Protein AF-A0A3C1RSR6-F1 (afdb_monomer_lite)

Structure (mmCIF, N/CA/C/O backbone):
data_AF-A0A3C1RSR6-F1
#
_entry.id   AF-A0A3C1RSR6-F1
#
loop_
_atom_site.group_PDB
_atom_site.id
_atom_site.type_symbol
_atom_site.label_atom_id
_atom_site.label_alt_id
_atom_site.label_comp_id
_atom_site.label_asym_id
_atom_site.label_entity_id
_atom_site.label_seq_id
_atom_site.pdbx_PDB_ins_code
_atom_site.Cartn_x
_atom_site.Cartn_y
_atom_site.Cartn_z
_atom_site.occupancy
_atom_site.B_iso_or_equiv
_atom_site.auth_seq_id
_atom_site.auth_comp_id
_atom_site.auth_asym_id
_atom_site.auth_atom_id
_atom_site.pdbx_PDB_model_num
ATOM 1 N N . MET A 1 1 ? 16.503 6.945 -8.926 1.00 59.44 1 MET A N 1
ATOM 2 C CA . MET A 1 1 ? 15.864 5.664 -8.552 1.00 59.44 1 MET A CA 1
ATOM 3 C C . MET A 1 1 ? 14.801 5.338 -9.591 1.00 59.44 1 MET A C 1
ATOM 5 O O . MET A 1 1 ? 14.390 6.258 -10.288 1.00 59.44 1 MET A O 1
ATOM 9 N N . SER A 1 2 ? 14.417 4.066 -9.734 1.00 75.56 2 SER A N 1
ATOM 10 C CA . SER A 1 2 ? 13.292 3.676 -10.597 1.00 75.56 2 SER A CA 1
ATOM 11 C C . SER A 1 2 ? 11.983 4.242 -10.039 1.00 75.56 2 SER A C 1
ATOM 13 O O . SER A 1 2 ? 11.813 4.309 -8.820 1.00 75.56 2 SER A O 1
ATOM 15 N N . VAL A 1 3 ? 11.072 4.634 -10.928 1.00 77.25 3 VAL A N 1
ATOM 16 C CA . VAL A 1 3 ? 9.711 5.073 -10.586 1.00 77.25 3 VAL A CA 1
ATOM 17 C C . VAL A 1 3 ? 8.975 3.988 -9.800 1.00 77.25 3 VAL A C 1
ATOM 19 O O . VAL A 1 3 ? 8.391 4.284 -8.760 1.00 77.25 3 VAL A O 1
ATOM 22 N N . CYS A 1 4 ? 9.061 2.733 -10.252 1.00 81.44 4 CYS A N 1
ATOM 23 C CA . CYS A 1 4 ? 8.353 1.620 -9.623 1.00 81.44 4 CYS A CA 1
ATOM 24 C C . CYS A 1 4 ? 8.864 1.376 -8.203 1.00 81.44 4 CYS A C 1
ATOM 26 O O . CYS A 1 4 ? 8.091 1.307 -7.253 1.00 81.44 4 CYS A O 1
ATOM 28 N N . ARG A 1 5 ? 10.187 1.383 -8.023 1.00 84.50 5 ARG A N 1
ATOM 29 C CA . ARG A 1 5 ? 10.799 1.300 -6.696 1.00 84.50 5 ARG A CA 1
ATOM 30 C C . ARG A 1 5 ? 10.364 2.433 -5.763 1.00 84.50 5 ARG A C 1
ATOM 32 O O . ARG A 1 5 ? 10.064 2.169 -4.604 1.00 84.50 5 ARG A O 1
ATOM 39 N N . ASN A 1 6 ? 10.326 3.679 -6.242 1.00 86.19 6 ASN A N 1
ATOM 40 C CA . ASN A 1 6 ? 9.854 4.812 -5.436 1.00 86.19 6 ASN A CA 1
ATOM 41 C C . ASN A 1 6 ? 8.388 4.631 -5.023 1.00 86.19 6 ASN A C 1
ATOM 43 O O . ASN A 1 6 ? 8.048 4.886 -3.874 1.00 86.19 6 ASN A O 1
ATOM 47 N N . SER A 1 7 ? 7.550 4.147 -5.938 1.00 87.19 7 SER A N 1
ATOM 48 C CA . SER A 1 7 ? 6.153 3.803 -5.673 1.00 87.19 7 SER A CA 1
ATOM 49 C C . SER A 1 7 ? 6.014 2.791 -4.530 1.00 87.19 7 SER A C 1
ATOM 51 O O . SER A 1 7 ? 5.302 3.061 -3.562 1.00 87.19 7 SER A O 1
ATOM 53 N N . VAL A 1 8 ? 6.765 1.686 -4.564 1.00 89.94 8 VAL A N 1
ATOM 54 C CA . VAL A 1 8 ? 6.735 0.689 -3.481 1.00 89.94 8 VAL A CA 1
ATOM 55 C C . VAL A 1 8 ? 7.208 1.282 -2.151 1.00 89.94 8 VAL A C 1
ATOM 57 O O . VAL A 1 8 ? 6.585 1.046 -1.120 1.00 89.94 8 VAL A O 1
ATOM 60 N N . LEU A 1 9 ? 8.275 2.086 -2.159 1.00 90.38 9 LEU A N 1
ATOM 61 C CA . LEU A 1 9 ? 8.797 2.717 -0.941 1.00 90.38 9 LEU A CA 1
ATOM 62 C C . LEU A 1 9 ? 7.806 3.703 -0.313 1.00 90.38 9 LEU A C 1
ATOM 64 O O . LEU A 1 9 ? 7.654 3.710 0.905 1.00 90.38 9 LEU A O 1
ATOM 68 N N . VAL A 1 10 ? 7.115 4.506 -1.126 1.00 91.06 10 VAL A N 1
ATOM 69 C CA . VAL A 1 10 ? 6.070 5.417 -0.635 1.00 91.06 10 VAL A CA 1
ATOM 70 C C . VAL A 1 10 ? 4.929 4.629 -0.013 1.00 91.06 10 VAL A C 1
ATOM 72 O O . VAL A 1 10 ? 4.450 4.990 1.057 1.00 91.06 10 VAL A O 1
ATOM 75 N N . PHE A 1 11 ? 4.508 3.540 -0.654 1.00 92.44 11 PHE A N 1
ATOM 76 C CA . PHE A 1 11 ? 3.464 2.688 -0.102 1.00 92.44 11 PHE A CA 1
ATOM 77 C C . PHE A 1 11 ? 3.860 2.105 1.261 1.00 92.44 11 PHE A C 1
ATOM 79 O O . PHE A 1 11 ? 3.080 2.196 2.206 1.00 92.44 11 PHE A O 1
ATOM 86 N N . ILE A 1 12 ? 5.087 1.588 1.382 1.00 92.31 12 ILE A N 1
ATOM 87 C CA . ILE A 1 12 ? 5.640 1.092 2.650 1.00 92.31 12 ILE A CA 1
ATOM 88 C C . ILE A 1 12 ? 5.613 2.182 3.726 1.00 92.31 12 ILE A C 1
ATOM 90 O O . ILE A 1 12 ? 5.110 1.943 4.821 1.00 92.31 12 ILE A O 1
ATOM 94 N N . GLU A 1 13 ? 6.087 3.391 3.408 1.00 91.50 13 GLU A N 1
ATOM 95 C CA . GLU A 1 13 ? 6.085 4.509 4.358 1.00 91.50 13 GLU A CA 1
ATOM 96 C C . GLU A 1 13 ? 4.670 4.803 4.874 1.00 91.50 13 GLU A C 1
ATOM 98 O O . GLU A 1 13 ? 4.495 5.101 6.051 1.00 91.50 13 GLU A O 1
ATOM 103 N N . LEU A 1 14 ? 3.648 4.713 4.018 1.00 90.06 14 LEU A N 1
ATOM 104 C CA . LEU A 1 14 ? 2.266 4.986 4.408 1.00 90.06 14 LEU A CA 1
ATOM 105 C C . LEU A 1 14 ? 1.667 3.910 5.302 1.00 90.06 14 LEU A C 1
ATOM 107 O O . LEU A 1 14 ? 1.018 4.253 6.286 1.00 90.06 14 LEU A O 1
ATOM 111 N N . ILE A 1 15 ? 1.875 2.634 4.980 1.00 88.62 15 ILE A N 1
ATOM 112 C CA . ILE A 1 15 ? 1.302 1.545 5.778 1.00 88.62 15 ILE A CA 1
ATOM 113 C C . ILE A 1 15 ? 2.014 1.397 7.128 1.00 88.62 15 ILE A C 1
ATOM 115 O O . ILE A 1 15 ? 1.378 1.029 8.109 1.00 88.62 15 ILE A O 1
ATOM 119 N N . GLU A 1 16 ? 3.307 1.732 7.209 1.00 88.69 16 GLU A N 1
ATOM 120 C CA . GLU A 1 16 ? 4.080 1.707 8.459 1.00 88.69 16 GLU A CA 1
ATOM 121 C C . GLU A 1 16 ? 3.743 2.868 9.408 1.00 88.69 16 GLU A C 1
ATOM 123 O O . GLU A 1 16 ? 4.072 2.816 10.599 1.00 88.69 16 GLU A O 1
ATOM 128 N N . LYS A 1 17 ? 3.077 3.924 8.924 1.00 85.62 17 LYS A N 1
ATOM 129 C CA . LYS A 1 17 ? 2.641 5.016 9.796 1.00 85.62 17 LYS A CA 1
ATOM 130 C C . LYS A 1 17 ? 1.571 4.515 10.781 1.00 85.62 17 LYS A C 1
ATOM 132 O O . LYS A 1 17 ? 0.583 3.889 10.387 1.00 85.62 17 LYS A O 1
ATOM 137 N N . PRO A 1 18 ? 1.681 4.878 12.068 1.00 75.69 18 PRO A N 1
ATOM 138 C CA . PRO A 1 18 ? 0.679 4.508 13.057 1.00 75.69 18 PRO A CA 1
ATOM 139 C C . PRO A 1 18 ? -0.689 5.103 12.696 1.00 75.69 18 PRO A C 1
ATOM 141 O O . PRO A 1 18 ? -0.779 6.258 12.279 1.00 75.69 18 PRO A O 1
ATOM 144 N N . ASN A 1 19 ? -1.754 4.320 12.891 1.00 76.50 19 ASN A N 1
ATOM 145 C CA . ASN A 1 19 ? -3.149 4.695 12.614 1.00 76.50 19 ASN A CA 1
ATOM 146 C C . ASN A 1 19 ? -3.441 5.098 11.155 1.00 76.50 19 ASN A C 1
ATOM 148 O O . ASN A 1 19 ? -4.433 5.781 10.909 1.00 76.50 19 ASN A O 1
ATOM 152 N N . SER A 1 20 ? -2.584 4.725 10.199 1.00 80.56 20 SER A N 1
ATOM 153 C CA . SER A 1 20 ? -2.785 5.070 8.780 1.00 80.56 20 SER A CA 1
ATOM 154 C C . SER A 1 20 ? -3.584 4.031 8.003 1.00 80.56 20 SER A C 1
ATOM 156 O O . SER A 1 20 ? -4.100 4.342 6.934 1.00 80.56 20 SER A O 1
ATOM 158 N N . ILE A 1 21 ? -3.720 2.824 8.554 1.00 85.94 21 ILE A N 1
ATOM 159 C CA . ILE A 1 21 ? -4.507 1.734 7.981 1.00 85.94 21 ILE A CA 1
ATOM 160 C C . ILE A 1 21 ? -5.534 1.239 9.001 1.00 85.94 21 ILE A C 1
ATOM 162 O O . ILE A 1 21 ? -5.280 1.247 10.212 1.00 85.94 21 ILE A O 1
ATOM 166 N N . SER A 1 22 ? -6.700 0.826 8.514 1.00 86.00 22 SER A N 1
ATOM 167 C CA . SER A 1 22 ? -7.737 0.199 9.331 1.00 86.00 22 SER A CA 1
ATOM 168 C C . SER A 1 22 ? -7.376 -1.255 9.681 1.00 86.00 22 SER A C 1
ATOM 170 O O . SER A 1 22 ? -6.428 -1.826 9.138 1.00 86.00 22 SER A O 1
ATOM 172 N N . LEU A 1 23 ? -8.129 -1.883 10.594 1.00 85.12 23 LEU A N 1
ATOM 173 C CA . LEU A 1 23 ? -7.960 -3.317 10.869 1.00 85.12 23 LEU A CA 1
ATOM 174 C C . LEU A 1 23 ? -8.253 -4.170 9.621 1.00 85.12 23 LEU A C 1
ATOM 176 O O . LEU A 1 23 ? -7.568 -5.162 9.394 1.00 85.12 23 LEU A O 1
ATOM 180 N N . GLU A 1 24 ? -9.252 -3.782 8.826 1.00 86.31 24 GLU A N 1
ATOM 181 C CA . GLU A 1 24 ? -9.625 -4.475 7.586 1.00 86.31 24 GLU A CA 1
ATOM 182 C C . GLU A 1 24 ? -8.494 -4.372 6.555 1.00 86.31 24 GLU A C 1
ATOM 184 O O . GLU A 1 24 ? -8.027 -5.389 6.045 1.00 86.31 24 GLU A O 1
ATOM 189 N N . ASP A 1 25 ? -7.947 -3.168 6.378 1.00 87.88 25 ASP A N 1
ATOM 190 C CA . ASP A 1 25 ? -6.795 -2.906 5.512 1.00 87.88 25 ASP A CA 1
ATOM 191 C C . ASP A 1 25 ? -5.576 -3.736 5.948 1.00 87.88 25 ASP A C 1
ATOM 193 O O . ASP A 1 25 ? -4.877 -4.320 5.121 1.00 87.88 25 ASP A O 1
ATOM 197 N N . TRP A 1 26 ? -5.316 -3.817 7.260 1.00 88.00 26 TRP A N 1
ATOM 198 C CA . TRP A 1 26 ? -4.227 -4.628 7.805 1.00 88.00 26 TRP A CA 1
ATOM 199 C C . TRP A 1 26 ? -4.421 -6.113 7.485 1.00 88.00 26 TRP A C 1
ATOM 201 O O . TRP A 1 26 ? -3.476 -6.759 7.031 1.00 88.00 26 TRP A O 1
ATOM 211 N N . GLN A 1 27 ? -5.629 -6.657 7.666 1.00 88.44 27 GLN A N 1
ATOM 212 C CA . GLN A 1 27 ? -5.931 -8.055 7.339 1.00 88.44 27 GLN A CA 1
ATOM 213 C C . GLN A 1 27 ? -5.749 -8.342 5.845 1.00 88.44 27 GLN A C 1
ATOM 215 O O . GLN A 1 27 ? -5.154 -9.364 5.492 1.00 88.44 27 GLN A O 1
ATOM 220 N N . ASP A 1 28 ? -6.195 -7.430 4.982 1.00 89.00 28 ASP A N 1
ATOM 221 C CA . ASP A 1 28 ? -5.995 -7.518 3.536 1.00 89.00 28 ASP A CA 1
ATOM 222 C C . ASP A 1 28 ? -4.508 -7.535 3.169 1.00 89.00 28 ASP A C 1
ATOM 224 O O . ASP A 1 28 ? -4.074 -8.371 2.372 1.00 89.00 28 ASP A O 1
ATOM 228 N N . LEU A 1 29 ? -3.700 -6.669 3.788 1.00 90.31 29 LEU A N 1
ATOM 229 C CA . LEU A 1 29 ? -2.252 -6.640 3.577 1.00 90.31 29 LEU A CA 1
ATOM 230 C C . LEU A 1 29 ? -1.580 -7.926 4.073 1.00 90.31 29 LEU A C 1
ATOM 232 O O . LEU A 1 29 ? -0.709 -8.451 3.383 1.00 90.31 29 LEU A O 1
ATOM 236 N N . GLN A 1 30 ? -2.011 -8.510 5.197 1.00 89.38 30 GLN A N 1
ATOM 237 C CA . GLN A 1 30 ? -1.475 -9.799 5.661 1.00 89.38 30 GLN A CA 1
ATOM 238 C C . GLN A 1 30 ? -1.686 -10.926 4.631 1.00 89.38 30 GLN A C 1
ATOM 240 O O . GLN A 1 30 ? -0.825 -11.796 4.483 1.00 89.38 30 GLN A O 1
ATOM 245 N N . GLN A 1 31 ? -2.776 -10.900 3.851 1.00 89.00 31 GLN A N 1
ATOM 246 C CA . GLN A 1 31 ? -3.003 -11.878 2.774 1.00 89.00 31 GLN A CA 1
ATOM 247 C C . GLN A 1 31 ? -1.993 -11.748 1.623 1.00 89.00 31 GLN A C 1
ATOM 249 O O . GLN A 1 31 ? -1.811 -12.686 0.838 1.00 89.00 31 GLN A O 1
ATOM 254 N N . TRP A 1 32 ? -1.317 -10.603 1.500 1.00 87.06 32 TRP A N 1
ATOM 255 C CA . TRP A 1 32 ? -0.368 -10.364 0.418 1.00 87.06 32 TRP A CA 1
ATOM 256 C C . TRP A 1 32 ? 0.939 -11.094 0.610 1.00 87.06 32 TRP A C 1
ATOM 258 O O . TRP A 1 32 ? 1.543 -11.443 -0.394 1.00 87.06 32 TRP A O 1
ATOM 268 N N . VAL A 1 33 ? 1.353 -11.359 1.851 1.00 84.06 33 VAL A N 1
ATOM 269 C CA . VAL A 1 33 ? 2.666 -11.934 2.193 1.00 84.06 33 VAL A CA 1
ATOM 270 C C . VAL A 1 33 ? 2.997 -13.180 1.363 1.00 84.06 33 VAL A C 1
ATOM 272 O O . VAL A 1 33 ? 4.142 -13.377 0.972 1.00 84.06 33 VAL A O 1
ATOM 275 N N . ASN A 1 34 ? 1.987 -13.988 1.027 1.00 81.69 34 ASN A N 1
ATOM 276 C CA . ASN A 1 34 ? 2.159 -15.216 0.247 1.00 81.69 34 ASN A CA 1
ATOM 277 C C . ASN A 1 34 ? 2.058 -15.023 -1.280 1.00 81.69 34 ASN A C 1
ATOM 279 O O . ASN A 1 34 ? 2.325 -15.958 -2.026 1.00 81.69 34 ASN A O 1
ATOM 283 N N . ASN A 1 35 ? 1.634 -13.846 -1.748 1.00 84.56 35 ASN A N 1
ATOM 284 C CA . ASN A 1 35 ? 1.256 -13.557 -3.136 1.00 84.56 35 ASN A CA 1
ATOM 285 C C . ASN A 1 35 ? 1.760 -12.176 -3.615 1.00 84.56 35 ASN A C 1
ATOM 287 O O . ASN A 1 35 ? 1.051 -11.481 -4.362 1.00 84.56 35 ASN A O 1
ATOM 291 N N . ILE A 1 36 ? 2.944 -11.746 -3.162 1.00 85.94 36 ILE A N 1
ATOM 292 C CA . ILE A 1 36 ? 3.608 -10.548 -3.696 1.00 85.94 36 ILE A CA 1
ATOM 293 C C . ILE A 1 36 ? 4.390 -10.943 -4.958 1.00 85.94 36 ILE A C 1
ATOM 295 O O . ILE A 1 36 ? 5.164 -11.900 -4.911 1.00 85.94 36 ILE A O 1
ATOM 299 N N . PRO A 1 37 ? 4.204 -10.234 -6.085 1.00 84.81 37 PRO A N 1
ATOM 300 C CA . PRO A 1 37 ? 5.002 -10.447 -7.285 1.00 84.81 37 PRO A CA 1
ATOM 301 C C . PRO A 1 37 ? 6.491 -10.174 -7.045 1.00 84.81 37 PRO A C 1
ATOM 303 O O . PRO A 1 37 ? 6.877 -9.452 -6.123 1.00 84.81 37 PRO A O 1
ATOM 306 N N . SER A 1 38 ? 7.344 -10.723 -7.903 1.00 80.81 38 SER A N 1
ATOM 307 C CA . SER A 1 38 ? 8.778 -10.420 -7.872 1.00 80.81 38 SER A CA 1
ATOM 308 C C . SER A 1 38 ? 9.126 -9.155 -8.657 1.00 80.81 38 SER A C 1
ATOM 310 O O . SER A 1 38 ? 10.076 -8.457 -8.306 1.00 80.81 38 SER A O 1
ATOM 312 N N . ASP A 1 39 ? 8.381 -8.854 -9.721 1.00 82.75 39 ASP A N 1
ATOM 313 C CA . ASP A 1 39 ? 8.648 -7.705 -10.585 1.00 82.75 39 ASP A CA 1
ATOM 314 C C . ASP A 1 39 ? 8.150 -6.398 -9.950 1.00 82.75 39 ASP A C 1
ATOM 316 O O . ASP A 1 39 ? 7.067 -6.356 -9.369 1.00 82.75 39 ASP A O 1
ATOM 320 N N . GLU A 1 40 ? 8.942 -5.326 -10.037 1.00 82.69 40 GLU A N 1
ATOM 321 C CA . GLU A 1 40 ? 8.565 -4.036 -9.453 1.00 82.69 40 GLU A CA 1
ATOM 322 C C . GLU A 1 40 ? 7.328 -3.440 -10.133 1.00 82.69 40 GLU A C 1
ATOM 324 O O . GLU A 1 40 ? 6.534 -2.808 -9.445 1.00 82.69 40 GLU A O 1
ATOM 329 N N . GLU A 1 41 ? 7.140 -3.640 -11.440 1.00 83.69 41 GLU A N 1
ATOM 330 C CA . GLU A 1 41 ? 5.949 -3.165 -12.157 1.00 83.69 41 GLU A CA 1
ATOM 331 C C . GLU A 1 41 ? 4.696 -3.895 -11.661 1.00 83.69 41 GLU A C 1
ATOM 333 O O . GLU A 1 41 ? 3.725 -3.251 -11.269 1.00 83.69 41 GLU A O 1
ATOM 338 N N . ASP A 1 42 ? 4.765 -5.223 -11.534 1.00 85.06 42 ASP A N 1
ATOM 339 C CA . ASP A 1 42 ? 3.653 -6.040 -11.033 1.00 85.06 42 ASP A CA 1
ATOM 340 C C . ASP A 1 42 ? 3.292 -5.710 -9.575 1.00 85.06 42 ASP A C 1
ATOM 342 O O . ASP A 1 42 ? 2.120 -5.735 -9.183 1.00 85.06 42 ASP A O 1
ATOM 346 N N . ILE A 1 43 ? 4.293 -5.404 -8.740 1.00 87.69 43 ILE A N 1
ATOM 347 C CA . ILE A 1 43 ? 4.059 -4.950 -7.362 1.00 87.69 43 ILE A CA 1
ATOM 348 C C . ILE A 1 43 ? 3.317 -3.612 -7.374 1.00 87.69 43 ILE A C 1
ATOM 350 O O . ILE A 1 43 ? 2.363 -3.446 -6.612 1.00 87.69 43 ILE A O 1
ATOM 354 N N . VAL A 1 44 ? 3.732 -2.666 -8.222 1.00 87.56 44 VAL A N 1
ATOM 355 C CA . VAL A 1 44 ? 3.055 -1.370 -8.344 1.00 87.56 44 VAL A CA 1
ATOM 356 C C . VAL A 1 44 ? 1.618 -1.553 -8.812 1.00 87.56 44 VAL A C 1
ATOM 358 O O . VAL A 1 44 ? 0.718 -1.014 -8.174 1.00 87.56 44 VAL A O 1
ATOM 361 N N . ASP A 1 45 ? 1.371 -2.381 -9.823 1.00 86.50 45 ASP A N 1
ATOM 362 C CA . ASP A 1 45 ? 0.015 -2.664 -10.298 1.00 86.50 45 ASP A CA 1
ATOM 363 C C . ASP A 1 45 ? -0.873 -3.249 -9.191 1.00 86.50 45 ASP A C 1
ATOM 365 O O . ASP A 1 45 ? -2.035 -2.854 -9.036 1.00 86.50 45 ASP A O 1
ATOM 369 N N . LYS A 1 46 ? -0.325 -4.148 -8.363 1.00 88.75 46 LYS A N 1
ATOM 370 C CA 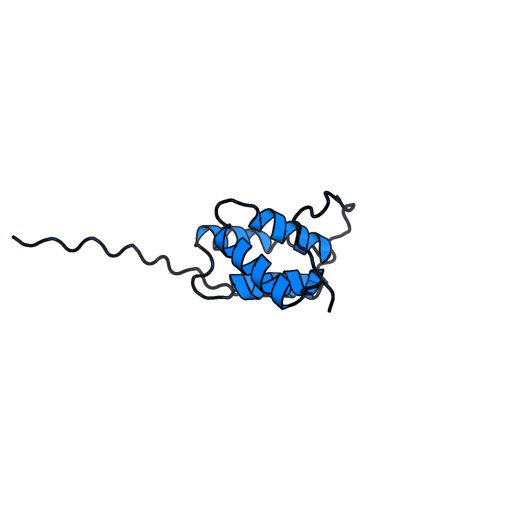. LYS A 1 46 ? -1.030 -4.700 -7.197 1.00 88.75 46 LYS A CA 1
ATOM 371 C C . LYS A 1 46 ? -1.346 -3.622 -6.153 1.00 88.75 46 LYS A C 1
ATOM 373 O O . LYS A 1 46 ? -2.468 -3.590 -5.646 1.00 88.75 46 LYS A O 1
ATOM 378 N N . ILE A 1 47 ? -0.391 -2.736 -5.852 1.00 90.88 47 ILE A N 1
ATOM 379 C CA . ILE A 1 47 ? -0.582 -1.592 -4.944 1.00 90.88 47 ILE A CA 1
ATOM 380 C C . ILE A 1 47 ? -1.688 -0.680 -5.470 1.00 90.88 47 ILE A C 1
ATOM 382 O O . ILE A 1 47 ? -2.615 -0.336 -4.740 1.00 90.88 47 ILE A O 1
ATOM 386 N N . GLU A 1 48 ? -1.649 -0.321 -6.746 1.00 88.44 48 GLU A N 1
ATOM 387 C CA . GLU A 1 48 ? -2.644 0.571 -7.327 1.00 88.44 48 GLU A CA 1
ATOM 388 C C . GLU A 1 48 ? -4.035 -0.045 -7.396 1.00 88.44 48 GLU A C 1
ATOM 390 O O . GLU A 1 48 ? -5.027 0.647 -7.158 1.00 88.44 48 GLU A O 1
ATOM 395 N N . ALA A 1 49 ? -4.129 -1.338 -7.709 1.00 89.00 49 ALA A N 1
ATOM 396 C CA . ALA A 1 49 ? -5.391 -2.067 -7.675 1.00 89.00 49 ALA A CA 1
ATOM 397 C C . ALA A 1 49 ? -6.018 -2.029 -6.275 1.00 89.00 49 ALA A C 1
ATOM 399 O O . ALA A 1 49 ? -7.225 -1.833 -6.148 1.00 89.00 49 ALA A O 1
ATOM 400 N N . TRP A 1 50 ? -5.200 -2.145 -5.230 1.00 90.44 50 TRP A N 1
ATOM 401 C CA . TRP A 1 50 ? -5.648 -2.042 -3.846 1.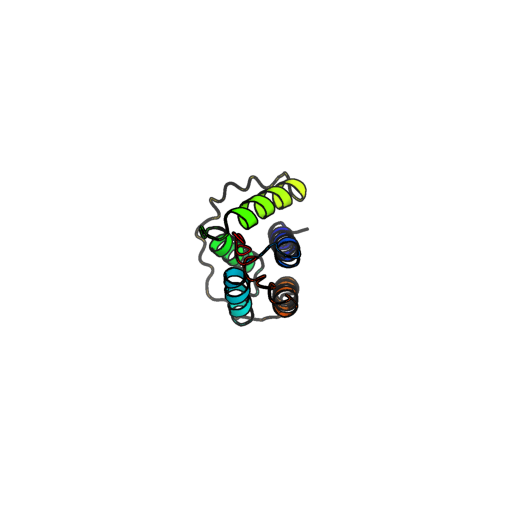00 90.44 50 TRP A CA 1
ATOM 402 C C . TRP A 1 50 ? -6.062 -0.623 -3.469 1.00 90.44 50 TRP A C 1
ATOM 404 O O . TRP A 1 50 ? -7.141 -0.426 -2.920 1.00 90.44 50 TRP A O 1
ATOM 414 N N . LEU A 1 51 ? -5.271 0.385 -3.837 1.00 89.19 51 LEU A N 1
ATOM 415 C CA . LEU A 1 51 ? -5.582 1.794 -3.579 1.00 89.19 51 LEU A CA 1
ATOM 416 C C . LEU A 1 51 ? -6.832 2.286 -4.327 1.00 89.19 51 LEU A C 1
ATOM 418 O O . LEU A 1 51 ? -7.426 3.290 -3.938 1.00 89.19 51 LEU A O 1
ATOM 422 N N . LYS A 1 52 ? -7.243 1.609 -5.407 1.00 87.25 52 LYS A N 1
ATOM 423 C CA . LYS A 1 52 ? -8.485 1.906 -6.143 1.00 87.25 52 LYS A CA 1
ATOM 424 C C . LYS A 1 52 ? -9.754 1.529 -5.371 1.00 87.25 52 LYS A C 1
ATOM 426 O O . LYS A 1 52 ? -10.824 2.000 -5.756 1.00 87.25 52 LYS A O 1
ATOM 431 N N . LEU A 1 53 ? -9.659 0.711 -4.322 1.00 86.25 53 LEU A N 1
ATOM 432 C CA . LEU A 1 53 ? -10.803 0.372 -3.477 1.00 86.25 53 LEU A CA 1
ATOM 433 C C . LEU A 1 53 ? -11.313 1.615 -2.736 1.00 86.25 53 LEU A C 1
ATOM 435 O O . LEU A 1 53 ? -10.540 2.468 -2.302 1.00 86.25 53 LEU A O 1
ATOM 439 N N . GLU A 1 54 ? -12.636 1.722 -2.597 1.00 82.50 54 GLU A N 1
ATOM 440 C CA . GLU A 1 54 ? -13.276 2.896 -1.990 1.00 82.50 54 GLU A CA 1
ATOM 441 C C . GLU A 1 54 ? -12.880 3.077 -0.515 1.00 82.50 54 GLU A C 1
ATOM 443 O O . GLU A 1 54 ? -12.693 4.207 -0.064 1.00 82.50 54 GLU A O 1
ATOM 448 N N . SER A 1 55 ? -12.651 1.973 0.202 1.00 82.56 55 SER A N 1
ATOM 449 C CA . SER A 1 55 ? -12.140 1.958 1.578 1.00 82.56 55 SER A CA 1
ATOM 450 C C . SER A 1 55 ? -10.761 2.612 1.719 1.00 82.56 55 SER A C 1
ATOM 452 O O . SER A 1 55 ? -10.460 3.185 2.761 1.00 82.56 55 SER A O 1
ATOM 454 N N . HIS A 1 56 ? -9.937 2.605 0.666 1.00 86.81 56 HIS A N 1
ATOM 455 C CA . HIS A 1 56 ? -8.542 3.058 0.716 1.00 86.81 56 HIS A CA 1
ATOM 456 C C . HIS A 1 56 ? -8.340 4.469 0.146 1.00 86.81 56 HIS A C 1
ATOM 458 O O . HIS A 1 56 ? -7.207 4.882 -0.110 1.00 86.81 56 HIS A O 1
ATOM 464 N N . GLN A 1 57 ? -9.417 5.243 -0.051 1.00 85.50 57 GLN A N 1
ATOM 465 C CA . GLN A 1 57 ? -9.344 6.579 -0.657 1.00 85.50 57 GLN A CA 1
ATOM 466 C C . GLN A 1 57 ? -8.370 7.525 0.055 1.00 85.50 57 GLN A C 1
ATOM 468 O O . GLN A 1 57 ? -7.642 8.255 -0.619 1.00 85.50 57 GLN A O 1
ATOM 473 N N . GLN A 1 58 ? -8.333 7.510 1.390 1.00 86.00 58 GLN A N 1
ATOM 474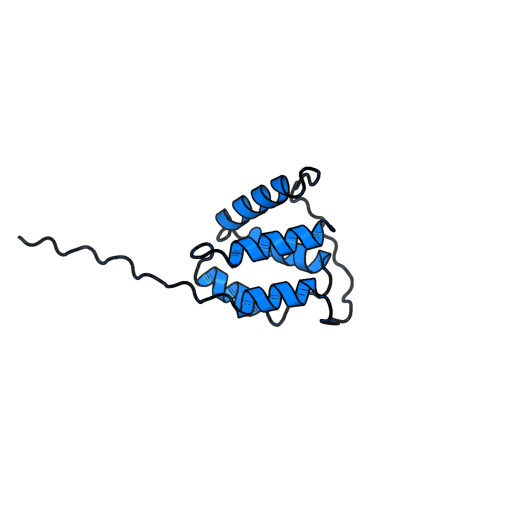 C CA . GLN A 1 58 ? -7.422 8.365 2.155 1.00 86.00 58 GLN A CA 1
ATOM 475 C C . GLN A 1 58 ? -5.956 7.990 1.895 1.00 86.00 58 GLN A C 1
ATOM 477 O O . GLN A 1 58 ? -5.147 8.852 1.552 1.00 86.00 58 GLN A O 1
ATOM 482 N N . ILE A 1 59 ? -5.633 6.695 1.966 1.00 89.06 59 ILE A N 1
ATOM 483 C CA . ILE A 1 59 ? -4.281 6.182 1.709 1.00 89.06 59 ILE A CA 1
ATOM 484 C C . ILE A 1 59 ? -3.870 6.493 0.268 1.00 89.06 59 ILE A C 1
ATOM 486 O O . ILE A 1 59 ? -2.751 6.937 0.021 1.00 89.06 59 ILE A O 1
ATOM 490 N N . ARG A 1 60 ? -4.793 6.344 -0.691 1.00 89.44 60 ARG A N 1
ATOM 491 C CA . ARG A 1 60 ? -4.566 6.684 -2.100 1.00 89.44 60 ARG A CA 1
ATOM 492 C C . ARG A 1 60 ? -4.211 8.156 -2.290 1.00 89.44 60 ARG A C 1
ATOM 494 O O . ARG A 1 60 ? -3.321 8.458 -3.080 1.00 89.44 60 ARG A O 1
ATOM 501 N N . GLN A 1 61 ? -4.895 9.069 -1.603 1.00 88.06 61 GLN A N 1
ATOM 502 C CA . GLN A 1 61 ? -4.600 10.500 -1.700 1.00 88.06 61 GLN A CA 1
ATOM 503 C C . GLN A 1 61 ? -3.200 10.820 -1.172 1.00 88.06 61 GLN A C 1
ATOM 505 O O . GLN A 1 61 ? -2.429 11.477 -1.872 1.00 88.06 61 GLN A O 1
ATOM 510 N N . GLU A 1 62 ? -2.846 10.307 0.010 1.00 89.81 62 GLU A N 1
ATOM 511 C CA . GLU A 1 62 ? -1.504 10.492 0.578 1.00 89.81 62 GLU A CA 1
ATOM 512 C C . GLU A 1 62 ? -0.415 9.879 -0.310 1.00 89.81 62 GLU A C 1
ATOM 514 O O . GLU A 1 62 ? 0.642 10.478 -0.506 1.00 89.81 62 GLU A O 1
ATOM 519 N N . TYR A 1 63 ? -0.688 8.712 -0.892 1.00 89.94 63 TYR A N 1
ATOM 520 C CA . TYR A 1 63 ? 0.203 8.023 -1.819 1.00 89.94 63 TYR A CA 1
ATOM 521 C C . TYR A 1 63 ? 0.474 8.840 -3.080 1.00 89.94 63 TYR A C 1
ATOM 523 O O . TYR A 1 63 ? 1.634 9.067 -3.426 1.00 89.94 63 TYR A O 1
ATOM 531 N N . CYS A 1 64 ? -0.576 9.345 -3.735 1.00 87.00 64 CYS A N 1
ATOM 532 C CA . CYS A 1 64 ? -0.424 10.205 -4.906 1.00 87.00 64 CYS A CA 1
ATOM 533 C C . CYS A 1 64 ? 0.346 11.487 -4.566 1.00 87.00 64 CYS A C 1
ATOM 535 O O . CYS A 1 64 ? 1.244 11.866 -5.316 1.00 87.00 64 CYS A O 1
ATOM 537 N N . GLN A 1 65 ? 0.040 12.116 -3.427 1.00 87.62 65 GLN A N 1
ATOM 538 C CA . GLN A 1 65 ? 0.719 13.333 -2.987 1.00 87.62 65 GLN A CA 1
ATOM 539 C C . GLN A 1 65 ? 2.216 13.093 -2.746 1.00 87.62 65 GLN A C 1
ATOM 541 O O . GLN A 1 65 ? 3.053 13.825 -3.269 1.00 87.62 65 GLN A O 1
ATOM 546 N N . ARG A 1 66 ? 2.576 12.042 -1.998 1.00 87.19 66 ARG A N 1
ATOM 547 C CA . ARG A 1 66 ? 3.984 11.718 -1.724 1.00 87.19 66 ARG A CA 1
ATOM 548 C C . ARG A 1 66 ? 4.746 11.316 -2.981 1.00 87.19 66 ARG A C 1
ATOM 550 O O . ARG A 1 66 ? 5.918 11.665 -3.118 1.00 87.19 66 ARG A O 1
ATOM 557 N N . LEU A 1 67 ? 4.106 10.621 -3.918 1.00 84.75 67 LEU A N 1
ATOM 558 C CA . LEU A 1 67 ? 4.757 10.293 -5.183 1.00 84.75 67 LEU A CA 1
ATOM 559 C C . LEU A 1 67 ? 5.018 11.516 -6.056 1.00 84.75 67 LEU A C 1
ATOM 561 O O . LEU A 1 67 ? 6.081 11.586 -6.671 1.00 84.75 67 LEU A O 1
ATOM 565 N N . GLU A 1 68 ? 4.097 12.478 -6.094 1.00 83.38 68 GLU A N 1
ATOM 566 C CA . GLU A 1 68 ? 4.299 13.739 -6.812 1.00 83.38 68 GLU A CA 1
ATOM 567 C C . GLU A 1 68 ? 5.470 14.538 -6.217 1.00 83.38 68 GLU A C 1
ATOM 569 O O . GLU A 1 68 ? 6.300 15.064 -6.958 1.00 83.38 68 GLU A O 1
ATOM 574 N N . GLU A 1 69 ? 5.611 14.555 -4.887 1.00 83.00 69 GLU A N 1
ATOM 575 C CA . GLU A 1 69 ? 6.737 15.203 -4.198 1.00 83.00 69 GLU A CA 1
ATOM 576 C C . GLU A 1 69 ? 8.090 14.554 -4.531 1.00 83.00 69 GLU A C 1
ATOM 578 O O . GLU A 1 69 ? 9.088 15.244 -4.752 1.00 83.00 69 GLU A O 1
ATOM 583 N N . ILE A 1 70 ? 8.140 13.220 -4.575 1.00 77.69 70 ILE A N 1
ATOM 584 C CA . ILE A 1 70 ? 9.381 12.454 -4.785 1.00 77.69 70 ILE A CA 1
ATOM 585 C C . ILE A 1 70 ? 9.719 12.326 -6.275 1.00 77.69 70 ILE A C 1
ATOM 587 O O . ILE A 1 70 ? 10.870 12.089 -6.658 1.00 77.69 70 ILE A O 1
ATOM 591 N N . SER A 1 71 ? 8.728 12.436 -7.153 1.00 70.94 71 SER A N 1
ATOM 592 C CA . SER A 1 71 ? 8.876 12.247 -8.593 1.00 70.94 71 SER A CA 1
ATOM 593 C C . SER A 1 71 ? 7.913 13.162 -9.360 1.00 70.94 71 SER A C 1
ATOM 595 O O . SER A 1 71 ? 6.983 12.679 -10.000 1.00 70.94 71 SER A O 1
ATOM 597 N N . PRO A 1 72 ? 8.181 14.482 -9.393 1.00 63.81 72 PRO A N 1
ATOM 598 C CA . PRO A 1 72 ? 7.300 15.486 -10.007 1.00 63.81 72 PRO A CA 1
ATOM 599 C C . PRO A 1 72 ? 7.130 15.336 -11.529 1.00 63.81 72 PRO A C 1
ATOM 601 O O . PRO A 1 72 ? 6.282 15.985 -12.135 1.00 63.81 72 PRO A O 1
ATOM 604 N N . SER A 1 73 ? 7.933 14.484 -12.177 1.00 56.69 73 SER A N 1
ATOM 605 C CA . SER A 1 73 ? 7.775 14.113 -13.587 1.00 56.69 73 SER A CA 1
ATOM 606 C C . SER A 1 73 ? 6.764 12.983 -13.821 1.00 56.69 73 SER A C 1
ATOM 608 O O . SER A 1 73 ? 6.413 12.723 -14.971 1.00 56.69 73 SER A O 1
ATOM 610 N N . LEU A 1 74 ? 6.303 12.297 -12.768 1.00 58.44 74 LEU A N 1
ATOM 611 C CA . LEU A 1 74 ? 5.207 11.340 -12.858 1.00 58.44 74 LEU A CA 1
ATOM 612 C C . LEU A 1 74 ? 3.897 12.107 -12.843 1.00 58.44 74 LEU A C 1
ATOM 614 O O . LEU A 1 74 ? 3.324 12.394 -11.797 1.00 58.44 74 LEU A O 1
ATOM 618 N N . ASN A 1 75 ? 3.393 12.409 -14.033 1.00 48.84 75 ASN A N 1
ATOM 619 C CA . ASN A 1 75 ? 1.983 12.712 -14.176 1.00 48.84 75 ASN A CA 1
ATOM 620 C C . ASN A 1 75 ? 1.231 11.399 -13.893 1.00 48.84 75 ASN A C 1
ATOM 622 O O . ASN A 1 75 ? 1.018 10.603 -14.806 1.00 48.84 75 ASN A O 1
ATOM 626 N N . LEU A 1 76 ? 0.905 11.139 -12.619 1.00 52.66 76 LEU A N 1
ATOM 627 C CA . LEU A 1 76 ? 0.062 10.032 -12.149 1.00 52.66 76 LEU A CA 1
ATOM 628 C C . LEU A 1 76 ? -1.383 10.257 -12.605 1.00 52.66 76 LEU A C 1
ATOM 630 O O . LEU A 1 76 ? -2.338 10.285 -11.831 1.00 52.66 76 LEU A O 1
ATOM 634 N N . ASN A 1 77 ? -1.567 10.427 -13.906 1.00 44.09 77 ASN A N 1
ATOM 635 C CA . ASN A 1 77 ? -2.815 10.074 -14.523 1.00 44.09 77 ASN A CA 1
ATOM 636 C C . ASN A 1 77 ? -2.879 8.553 -14.349 1.00 44.09 77 ASN A C 1
ATOM 638 O O . ASN A 1 77 ? -2.205 7.835 -15.081 1.00 44.09 77 ASN A O 1
ATOM 642 N N . LEU A 1 78 ? -3.599 8.091 -13.320 1.00 49.94 78 LEU A N 1
ATOM 643 C CA . LEU A 1 78 ? -3.895 6.693 -12.951 1.00 49.94 78 LEU A CA 1
ATOM 644 C C . LEU A 1 78 ? -4.640 5.921 -14.073 1.00 49.94 78 LEU A C 1
ATOM 646 O O . LEU A 1 78 ? -5.535 5.119 -13.826 1.00 49.94 78 LEU A O 1
ATOM 650 N N . ASN A 1 79 ? -4.282 6.177 -15.327 1.00 43.12 79 ASN A N 1
ATOM 651 C CA . ASN A 1 79 ? -4.498 5.369 -16.514 1.00 43.12 79 ASN A CA 1
ATOM 652 C C . ASN A 1 79 ? -3.308 4.411 -16.693 1.00 43.12 79 ASN A C 1
ATOM 654 O O . ASN A 1 79 ? -2.797 4.249 -17.802 1.00 43.12 79 ASN A O 1
ATOM 658 N N . LEU A 1 80 ? -2.824 3.815 -15.599 1.00 46.88 80 LEU A N 1
ATOM 659 C CA . LEU A 1 80 ? -1.800 2.787 -15.692 1.00 46.88 80 LEU A CA 1
ATOM 660 C C . LEU A 1 80 ? -2.385 1.589 -16.429 1.00 46.88 80 LEU A C 1
ATOM 662 O O . LEU A 1 80 ? -3.477 1.091 -16.136 1.00 46.88 80 LEU A O 1
ATOM 666 N N . ALA A 1 81 ? -1.705 1.310 -17.532 1.00 40.88 81 ALA A N 1
ATOM 667 C CA . ALA A 1 81 ? -2.170 0.503 -18.624 1.00 40.88 81 ALA A CA 1
ATOM 668 C C . ALA A 1 81 ? -2.444 -0.920 -18.148 1.00 40.88 81 ALA A C 1
ATOM 670 O O . ALA A 1 81 ? -1.651 -1.529 -17.444 1.00 40.88 81 ALA A O 1
ATOM 671 N N . ILE A 1 82 ? -3.568 -1.452 -18.615 1.00 38.59 82 ILE A N 1
ATOM 672 C CA . ILE A 1 82 ? -3.885 -2.875 -18.627 1.00 38.59 82 ILE A CA 1
ATOM 673 C C . ILE A 1 82 ? -2.783 -3.571 -19.436 1.00 38.59 82 ILE A C 1
ATOM 675 O O . ILE A 1 82 ? -2.859 -3.653 -20.662 1.00 38.59 82 ILE A O 1
ATOM 679 N N . GLY A 1 83 ? -1.729 -4.019 -18.769 1.00 40.69 83 GLY A N 1
ATOM 680 C CA . GLY A 1 83 ? -0.613 -4.715 -19.385 1.00 40.69 83 GLY A CA 1
ATOM 681 C C . GLY A 1 83 ? -0.376 -6.017 -18.656 1.00 40.69 83 GLY A C 1
ATOM 682 O O . GLY A 1 83 ? 0.560 -6.089 -17.888 1.00 40.69 83 GLY A O 1
ATOM 683 N N . ASN A 1 84 ? -1.216 -7.033 -18.890 1.00 40.06 84 ASN A N 1
ATOM 684 C CA . ASN A 1 84 ? -0.967 -8.397 -18.408 1.00 40.06 84 ASN A CA 1
ATOM 685 C C . ASN A 1 84 ? 0.436 -8.852 -18.849 1.00 40.06 84 ASN A C 1
ATOM 687 O O . ASN A 1 84 ? 0.609 -9.139 -20.044 1.00 40.06 84 ASN A O 1
ATOM 691 N N . PRO A 1 85 ? 1.421 -8.986 -17.948 1.00 48.53 85 PRO A N 1
ATOM 692 C CA . PRO A 1 85 ? 2.639 -9.682 -18.291 1.00 48.53 85 PRO A CA 1
ATOM 693 C C . PRO A 1 85 ? 2.373 -11.198 -18.248 1.00 48.53 85 PRO A C 1
ATOM 695 O O . PRO A 1 85 ? 1.509 -11.679 -17.508 1.00 48.53 85 PRO A O 1
ATOM 698 N N . PRO A 1 86 ? 3.075 -11.991 -19.074 1.00 46.44 86 PRO A N 1
ATOM 699 C CA . PRO A 1 86 ? 3.004 -13.445 -18.994 1.00 46.44 86 PRO A CA 1
ATOM 700 C C . PRO A 1 86 ? 3.476 -13.918 -17.608 1.00 46.44 86 PRO A C 1
ATOM 702 O O . PRO A 1 86 ? 4.344 -13.270 -17.022 1.00 46.44 86 PRO A O 1
ATOM 705 N N . PRO A 1 87 ? 2.973 -15.058 -17.095 1.00 43.41 87 PRO A N 1
ATOM 706 C CA . PRO A 1 87 ? 3.380 -15.579 -15.797 1.00 43.41 87 PRO A CA 1
ATOM 707 C C . PRO A 1 87 ? 4.867 -15.936 -15.849 1.00 43.41 87 PRO A C 1
ATOM 709 O O . PRO A 1 87 ? 5.256 -16.980 -16.377 1.00 43.41 87 PRO A O 1
ATOM 712 N N . LYS A 1 88 ? 5.719 -15.041 -15.348 1.00 52.00 88 LYS A N 1
ATOM 713 C CA . LYS A 1 88 ? 7.112 -15.364 -15.058 1.00 52.00 88 LYS A CA 1
ATOM 714 C C . LYS A 1 88 ? 7.152 -16.237 -13.802 1.00 52.00 88 LYS A C 1
ATOM 716 O O . LYS A 1 88 ? 6.308 -16.066 -12.920 1.00 52.00 88 LYS A O 1
ATOM 721 N N . PRO A 1 89 ? 8.108 -17.175 -13.710 1.00 46.59 89 PRO A N 1
ATOM 722 C CA . PRO A 1 89 ? 8.356 -17.894 -12.471 1.00 46.59 89 PRO A CA 1
ATOM 723 C C . PRO A 1 89 ? 8.564 -16.888 -11.340 1.00 46.59 89 PRO A C 1
ATOM 725 O O . PRO A 1 89 ? 9.275 -15.896 -11.504 1.00 46.59 89 PRO A O 1
ATOM 728 N N . LEU A 1 90 ? 7.893 -17.140 -10.220 1.00 49.16 90 LEU A N 1
ATOM 729 C CA . LEU A 1 90 ? 7.970 -16.348 -9.001 1.00 49.16 90 LEU A CA 1
ATOM 730 C C . LEU A 1 90 ? 9.333 -16.596 -8.333 1.00 49.16 90 LEU A C 1
ATOM 732 O O . LEU A 1 90 ? 9.419 -17.271 -7.313 1.00 49.16 90 LEU A O 1
ATOM 736 N N . ASP A 1 91 ? 10.423 -16.126 -8.934 1.00 50.88 91 ASP A N 1
ATOM 737 C CA . ASP A 1 91 ? 11.718 -16.093 -8.260 1.00 50.88 91 ASP A CA 1
ATOM 738 C C . ASP A 1 91 ? 11.644 -14.959 -7.229 1.00 50.88 91 ASP A C 1
ATOM 740 O O . ASP A 1 91 ? 11.734 -13.781 -7.576 1.00 50.88 91 ASP A O 1
ATOM 744 N N . SER A 1 92 ? 11.374 -15.290 -5.964 1.00 51.78 92 SER A N 1
ATOM 745 C CA . SER A 1 92 ? 11.095 -14.358 -4.852 1.00 51.78 92 SER A CA 1
ATOM 746 C C . SER A 1 92 ? 12.291 -13.485 -4.416 1.00 51.78 92 SER A C 1
ATOM 748 O O . SER A 1 92 ? 12.305 -12.933 -3.316 1.00 51.78 92 SER A O 1
ATOM 750 N N . ASP A 1 93 ? 13.318 -13.355 -5.255 1.00 60.03 93 ASP A N 1
ATOM 751 C CA . ASP A 1 93 ? 14.598 -12.710 -4.936 1.00 60.03 93 ASP A CA 1
ATOM 752 C C . ASP A 1 93 ? 14.668 -11.232 -5.349 1.00 60.03 93 ASP A C 1
ATOM 754 O O . ASP A 1 93 ? 15.746 -10.648 -5.464 1.00 60.03 93 ASP A O 1
ATOM 758 N N . SER A 1 94 ? 13.519 -10.583 -5.550 1.00 74.56 94 SER A N 1
ATOM 759 C CA . SER A 1 94 ? 13.500 -9.131 -5.709 1.00 74.56 94 SER A CA 1
ATOM 760 C C . SER A 1 94 ? 13.659 -8.450 -4.346 1.00 74.56 94 SER A C 1
ATOM 762 O O . SER A 1 94 ? 12.817 -8.649 -3.463 1.00 74.56 94 SER A O 1
ATOM 764 N N . PRO A 1 95 ? 14.689 -7.603 -4.150 1.00 83.94 95 PRO A N 1
ATOM 765 C CA . PRO A 1 95 ? 14.899 -6.903 -2.883 1.00 83.94 95 PRO A CA 1
ATOM 766 C C . PRO A 1 95 ? 13.723 -5.980 -2.536 1.00 83.94 95 PRO A C 1
ATOM 768 O O . PRO A 1 95 ? 13.436 -5.769 -1.362 1.00 83.94 95 PRO A O 1
ATOM 771 N N . THR A 1 96 ? 13.023 -5.458 -3.546 1.00 85.19 96 THR A N 1
ATOM 772 C CA . THR A 1 96 ? 11.849 -4.594 -3.375 1.00 85.19 96 THR A CA 1
ATOM 773 C C . THR A 1 96 ? 10.633 -5.397 -2.897 1.00 85.19 96 THR A C 1
ATOM 775 O O . THR A 1 96 ? 9.934 -4.956 -1.987 1.00 85.19 96 THR A O 1
ATOM 778 N N . SER A 1 97 ? 10.429 -6.606 -3.434 1.00 85.69 97 SER A N 1
ATOM 779 C CA . SER A 1 97 ? 9.382 -7.531 -2.971 1.00 85.69 97 SER A CA 1
ATOM 780 C C . SER A 1 97 ? 9.615 -7.949 -1.517 1.00 85.69 97 SER A C 1
ATOM 782 O O . SER A 1 97 ? 8.730 -7.803 -0.677 1.00 85.69 97 SER A O 1
ATOM 784 N N . GLN A 1 98 ? 10.843 -8.361 -1.181 1.00 87.25 98 GLN A N 1
ATOM 785 C CA . GLN A 1 98 ? 11.199 -8.735 0.192 1.00 87.25 98 GLN A CA 1
ATOM 786 C C . GLN A 1 98 ? 11.048 -7.574 1.176 1.00 87.25 98 GLN A C 1
ATOM 788 O O . GLN A 1 98 ? 10.613 -7.788 2.305 1.00 87.25 98 GLN A O 1
ATOM 793 N N . LEU A 1 99 ? 11.382 -6.348 0.763 1.00 90.00 99 LEU A N 1
ATOM 794 C CA . LEU A 1 99 ? 11.180 -5.165 1.595 1.00 90.00 99 LEU A CA 1
ATOM 795 C C . LEU A 1 99 ? 9.694 -4.973 1.925 1.00 90.00 99 LEU A C 1
ATOM 797 O O . LEU A 1 99 ? 9.356 -4.842 3.095 1.00 90.00 99 LEU A O 1
ATOM 801 N N . LEU A 1 100 ? 8.816 -5.032 0.918 1.00 90.12 100 LEU A N 1
ATOM 802 C CA . LEU A 1 100 ? 7.371 -4.907 1.115 1.00 90.12 100 LEU A CA 1
ATOM 803 C C . LEU A 1 100 ? 6.816 -6.024 2.009 1.00 90.12 100 LEU A C 1
ATOM 805 O O . LEU A 1 100 ? 6.053 -5.743 2.930 1.00 90.12 100 LEU A O 1
ATOM 809 N N 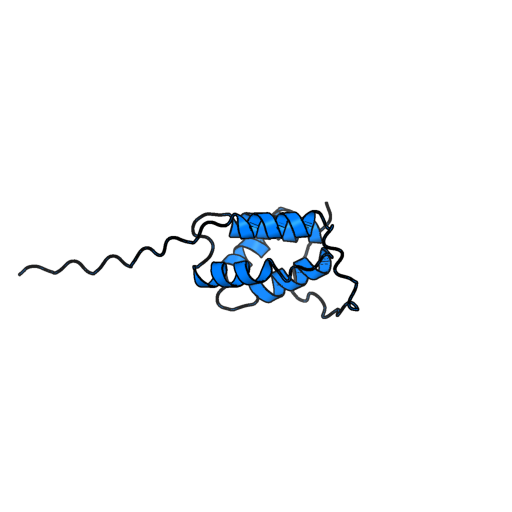. ILE A 1 101 ? 7.234 -7.273 1.781 1.00 89.88 101 ILE A N 1
ATOM 810 C CA . ILE A 1 101 ? 6.854 -8.420 2.619 1.00 89.88 101 ILE A CA 1
ATOM 811 C C . ILE A 1 101 ? 7.262 -8.178 4.075 1.00 89.88 101 ILE A C 1
ATOM 813 O O . ILE A 1 101 ? 6.442 -8.326 4.978 1.00 89.88 101 ILE A O 1
ATOM 817 N N . ASN A 1 102 ? 8.513 -7.780 4.309 1.00 89.69 102 ASN A N 1
ATOM 818 C CA . ASN A 1 102 ? 9.021 -7.534 5.655 1.00 89.69 102 ASN A CA 1
ATOM 819 C C . ASN A 1 102 ? 8.270 -6.393 6.340 1.00 89.69 102 ASN A C 1
ATOM 821 O O . ASN A 1 102 ? 7.935 -6.520 7.514 1.00 89.6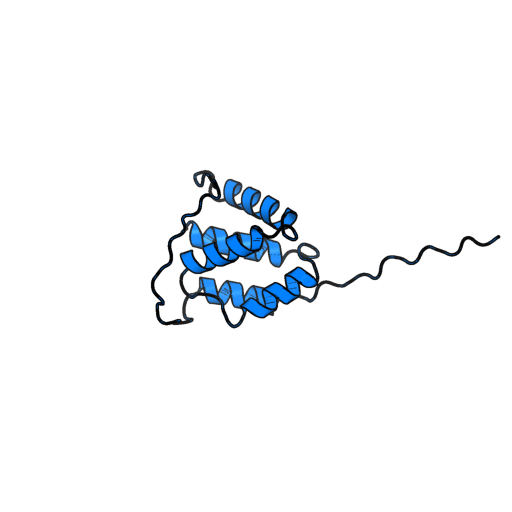9 102 ASN A O 1
ATOM 825 N N . SER A 1 103 ? 7.985 -5.304 5.629 1.00 90.25 103 SER A N 1
ATOM 826 C CA . SER A 1 103 ? 7.190 -4.203 6.170 1.00 90.25 103 SER A CA 1
ATOM 827 C C . SER A 1 103 ? 5.801 -4.681 6.575 1.00 90.25 103 SER A C 1
ATOM 829 O O . SER A 1 103 ? 5.413 -4.460 7.715 1.00 90.25 103 SER A O 1
ATOM 831 N N . ILE A 1 104 ? 5.106 -5.439 5.717 1.00 89.06 104 ILE A N 1
ATOM 832 C CA . ILE A 1 104 ? 3.778 -5.998 6.016 1.00 89.06 104 ILE A CA 1
ATOM 833 C C . ILE A 1 104 ? 3.812 -6.941 7.226 1.00 89.06 104 ILE A C 1
ATOM 835 O O . ILE A 1 104 ? 2.962 -6.833 8.106 1.00 89.06 104 ILE A O 1
ATOM 839 N N . ILE A 1 105 ? 4.789 -7.848 7.311 1.00 87.50 105 ILE A N 1
ATOM 840 C CA . ILE A 1 105 ? 4.927 -8.776 8.449 1.00 87.50 105 ILE A CA 1
ATOM 841 C C . ILE A 1 105 ? 5.177 -8.014 9.756 1.00 87.50 105 ILE A C 1
ATOM 843 O O . ILE A 1 105 ? 4.682 -8.411 10.809 1.00 87.50 105 ILE A O 1
ATOM 847 N N . ASN A 1 106 ? 5.941 -6.923 9.695 1.00 86.69 106 ASN A N 1
ATOM 848 C CA . ASN A 1 106 ? 6.251 -6.097 10.858 1.00 86.69 106 ASN A CA 1
ATOM 849 C C . ASN A 1 106 ? 5.153 -5.069 11.184 1.00 86.69 106 ASN A C 1
ATOM 851 O O . ASN A 1 106 ? 5.271 -4.375 12.199 1.00 86.69 106 ASN A O 1
ATOM 855 N N . LEU A 1 107 ? 4.087 -4.970 10.375 1.00 83.94 107 LEU A N 1
ATOM 856 C CA . LEU A 1 107 ? 2.949 -4.113 10.692 1.00 83.94 107 LEU A CA 1
ATOM 857 C C . LEU A 1 107 ? 2.302 -4.587 11.984 1.00 83.94 107 LEU A C 1
ATOM 859 O O . LEU A 1 107 ? 1.751 -5.685 12.072 1.00 83.94 107 LEU A O 1
ATOM 863 N N . SER A 1 108 ? 2.330 -3.708 12.979 1.00 76.62 108 SER A N 1
ATOM 864 C CA . SER A 1 108 ? 1.591 -3.927 14.213 1.00 76.62 108 SER A CA 1
ATOM 865 C C . SER A 1 108 ? 0.097 -3.939 13.910 1.00 76.62 108 SER A C 1
ATOM 867 O O . SER A 1 108 ? -0.384 -3.105 13.142 1.00 76.62 108 SER A O 1
ATOM 869 N N . GLU A 1 109 ? -0.629 -4.871 14.526 1.00 77.06 109 GLU A N 1
ATOM 870 C CA . GLU A 1 109 ? -2.087 -4.893 14.440 1.00 77.06 109 GLU A CA 1
ATOM 871 C C . GLU A 1 109 ? -2.634 -3.530 14.910 1.00 77.06 109 GLU A C 1
ATOM 873 O O . GLU A 1 109 ? -2.255 -3.063 15.995 1.00 77.06 109 GLU A O 1
ATOM 878 N N . PRO A 1 110 ? -3.488 -2.858 14.115 1.00 75.56 110 PRO A N 1
ATOM 879 C CA . PRO A 1 110 ? -4.074 -1.591 14.514 1.00 75.56 110 PRO A CA 1
ATOM 880 C C . PRO A 1 110 ? -4.884 -1.797 15.790 1.00 75.56 110 PRO A C 1
ATOM 882 O O . PRO A 1 110 ? -5.766 -2.655 15.850 1.00 75.56 110 PRO A O 1
ATOM 885 N N . ILE A 1 111 ? -4.603 -1.004 16.825 1.00 67.50 111 ILE A N 1
ATOM 886 C CA . ILE A 1 111 ? -5.389 -1.063 18.056 1.00 67.50 111 ILE A CA 1
ATOM 887 C C . ILE A 1 111 ? -6.792 -0.570 17.711 1.00 67.50 111 ILE A C 1
ATOM 889 O O . ILE A 1 111 ? -7.004 0.627 17.521 1.00 67.50 111 ILE A O 1
ATOM 893 N N . VAL A 1 112 ? -7.759 -1.486 17.666 1.00 59.94 112 VAL A N 1
ATOM 894 C CA . VAL A 1 112 ? -9.175 -1.126 17.672 1.00 59.94 112 VAL A CA 1
ATOM 895 C C . VAL A 1 112 ? -9.440 -0.506 19.033 1.00 59.94 112 VAL A C 1
ATOM 897 O O . VAL A 1 112 ? -9.651 -1.210 20.018 1.00 59.94 112 VAL A O 1
ATOM 900 N N . THR A 1 113 ? -9.369 0.818 19.135 1.00 56.34 113 THR A N 1
ATOM 901 C CA . THR A 1 113 ? -9.912 1.505 20.298 1.00 56.34 113 THR A CA 1
ATOM 902 C C . THR A 1 113 ? -11.425 1.311 20.240 1.00 56.34 113 THR A C 1
ATOM 904 O O . THR A 1 113 ? -12.061 1.845 19.329 1.00 56.34 113 THR A O 1
ATOM 907 N N . PRO A 1 114 ? -12.038 0.534 21.157 1.00 52.59 114 PRO A N 1
ATOM 908 C CA . PRO A 1 114 ? -13.486 0.519 21.244 1.00 52.59 114 PRO A CA 1
ATOM 909 C C . PRO A 1 114 ? -13.926 1.959 21.494 1.00 52.59 114 PRO A C 1
ATOM 911 O O . PRO A 1 114 ? -13.396 2.632 22.384 1.00 52.59 114 PRO A O 1
ATOM 914 N N . GLU A 1 115 ? -14.842 2.437 20.655 1.00 57.31 115 GLU A N 1
ATOM 915 C CA . GLU A 1 115 ? -15.451 3.758 20.754 1.00 57.31 115 GLU A CA 1
ATOM 916 C C . GLU A 1 115 ? -15.764 4.067 22.232 1.00 57.31 115 GLU A C 1
ATOM 918 O O . GLU A 1 115 ? -16.307 3.199 22.932 1.00 57.31 115 GLU A O 1
ATOM 923 N N . PRO A 1 116 ? -15.382 5.244 22.769 1.00 50.91 116 PRO A N 1
ATOM 924 C CA . PRO A 1 116 ? -15.649 5.558 24.162 1.00 50.91 116 PRO A CA 1
ATOM 925 C C . PRO A 1 116 ? -17.161 5.514 24.385 1.00 50.91 116 PRO A C 1
ATOM 927 O O . PRO A 1 116 ? -17.891 6.384 23.913 1.00 50.91 116 PRO A O 1
ATOM 930 N N . SER A 1 117 ? -17.620 4.480 25.100 1.00 56.69 117 SER A N 1
ATOM 931 C CA . SER A 1 117 ? -19.028 4.293 25.449 1.00 56.69 117 SER A CA 1
ATOM 932 C C . SER A 1 117 ? -19.614 5.608 25.973 1.00 56.69 117 SER A C 1
ATOM 934 O O . SER A 1 117 ? -18.988 6.247 26.830 1.00 56.69 117 SER A O 1
ATOM 936 N N . PRO A 1 118 ? -20.799 6.035 25.496 1.00 61.50 118 PRO A N 1
ATOM 937 C CA . PRO A 1 118 ? -21.399 7.279 25.941 1.00 61.50 118 PRO A CA 1
ATOM 938 C C . PRO A 1 118 ? -21.600 7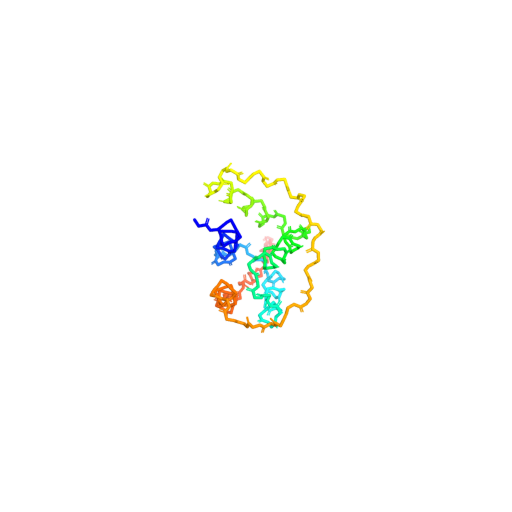.221 27.456 1.00 61.50 118 PRO A C 1
ATOM 940 O O . PRO A 1 118 ? -22.275 6.344 27.994 1.00 61.50 118 PRO A O 1
ATOM 943 N N . LYS A 1 119 ? -20.950 8.157 28.151 1.00 63.78 119 LYS A N 1
ATOM 944 C CA . LYS A 1 119 ? -21.001 8.319 29.606 1.00 63.78 119 LYS A CA 1
ATOM 945 C C . LYS A 1 119 ? -22.475 8.364 30.050 1.00 63.78 119 LYS A C 1
ATOM 947 O O . LYS A 1 119 ? -23.217 9.185 29.504 1.00 63.78 119 LYS A O 1
ATOM 952 N N . PRO A 1 120 ? -22.926 7.544 31.019 1.00 65.94 120 PRO A N 1
ATOM 953 C CA . PRO A 1 120 ? -24.302 7.620 31.486 1.00 65.94 120 PRO A CA 1
ATOM 954 C C . PRO A 1 120 ? -24.543 9.002 32.097 1.00 65.94 120 PRO A C 1
ATOM 956 O O . PRO A 1 120 ? -23.830 9.447 33.000 1.00 65.94 120 PRO A O 1
ATOM 959 N N . LYS A 1 121 ? -25.534 9.706 31.548 1.00 59.62 121 LYS A N 1
ATOM 960 C CA . LYS A 1 121 ? -26.020 10.986 32.056 1.00 59.62 121 LYS A CA 1
ATOM 961 C C . LYS A 1 121 ? -26.744 10.694 33.371 1.00 59.62 121 LYS A C 1
ATOM 963 O O . LYS A 1 121 ? -27.847 10.158 33.349 1.00 59.62 121 LYS A O 1
ATOM 968 N N . ASN A 1 122 ? -26.086 10.957 34.498 1.00 61.88 122 ASN A N 1
ATOM 969 C CA . ASN A 1 122 ? -26.706 10.771 35.809 1.00 61.88 122 ASN A CA 1
ATOM 970 C C . ASN A 1 122 ? -27.798 11.847 36.029 1.00 61.88 122 ASN A C 1
ATOM 972 O O . ASN A 1 122 ? -27.582 12.983 35.591 1.00 61.88 122 ASN A O 1
ATOM 976 N N . PRO A 1 123 ? -28.945 11.486 36.639 1.00 70.56 123 PRO A N 1
ATOM 977 C CA . PRO A 1 123 ? -30.072 12.385 36.904 1.00 70.56 123 PRO A CA 1
ATOM 978 C C . PRO A 1 123 ? -29.787 13.429 37.989 1.00 70.56 123 PRO A C 1
ATOM 980 O O . PRO A 1 123 ? -28.912 13.179 38.851 1.00 70.56 123 PRO A O 1
#

pLDDT: mean 76.24, std 15.91, range [38.59, 92.44]

Secondary structure (DSSP, 8-state):
--HHHHHHHHHHHHHHSTTSS-HHHHHHHHGGGGS--SSHHHHHHHHHHHHTSGGGHHHHHHHHHHHHHH-TT----S----------------HHHHHHHHHHHHPPPP------PPPP---

Sequence (123 aa):
MSVCRNSVLVFIELIEKPNSISLEDWQDLQQWVNNIPSDEEDIVDKIEAWLKLESHQQIRQEYCQRLEEISPSLNLNLNLAIGNPPPKPLDSDSPTSQLLINSIINLSEPIVTPEPSPKPKNP

Foldseek 3Di:
DDLLLQLLVLLLVQLQDAPSDDLVRLVVLLVCLVPQAQDSLSNNVVVLVVCPDPRNVSVVVSSVVVSCVVPVVPPPPVPPDPDDDDDDPRPVPRPSSVVSSVSSVPRDRHPPPPDPPPDPDDD

Radius of gyration: 17.22 Å; chains: 1; bounding box: 46×33×56 Å